Protein AF-A0A8T7LZ08-F1 (afdb_monomer)

Nearest PDB structures (foldseek):
  4ec2-assembly1_A  TM=6.869E-01  e=3.278E+00  Saccharomyces cerevisiae S288C
  4whh-assembly1_A  TM=7.067E-01  e=3.278E+00  Homo sapiens
  8y6p-assembly1_Q  TM=6.941E-01  e=5.644E+00  Drosophila melanogaster
  8ffz-assembly1_F  TM=6.408E-01  e=3.929E+00  Saccharomyces cerevisiae S288C
  3oeq-assembly1_A  TM=5.709E-01  e=3.698E+00  Saccharomyces cerevisiae

Solvent-accessible surface area (backbone atoms only — not comparable to full-atom values): 4511 Å² total; per-residue (Å²): 134,82,82,76,78,83,80,62,78,80,72,75,56,82,77,70,66,62,71,76,59,62,92,66,51,79,65,44,76,51,72,62,99,50,37,42,38,39,33,32,69,88,71,51,62,44,35,41,30,70,44,68,54,98,87,38,87,38,78,46,56,39,67,61,52,58,86,93,108

Mean predicted aligned error: 8.74 Å

Sequence (69 aa):
MSDSQNTNPAQQGCSVDWSWLEGRKIAGVWNDLNSLVITFEDGLVFKIQAANYKGDAFLMFNPYKDPAK

Foldseek 3Di:
DDPPDPPDVVVVPPDQDPCLVPPWAWPDWDDDPFKTWTATPVGDIWMWGFDDDPNHIDIDIVPSHNPVD

pLDDT: mean 84.51, std 19.57, range [41.97, 98.62]

Radius of gyration: 16.2 Å; Cα contacts (8 Å, |Δi|>4): 81; chains: 1; bounding box: 51×28×33 Å

Organism: NCBI:txid3003348

Secondary structure (DSSP, 8-state):
--------GGG-S-----GGGTTPPEEEEEE-SSEEEEEETTS-EEEEEEEEETTEEEEEEESSS-TT-

Structure (mmCIF, N/CA/C/O backbone):
data_AF-A0A8T7LZ08-F1
#
_entry.id   AF-A0A8T7LZ08-F1
#
loop_
_atom_site.group_PDB
_atom_site.id
_atom_site.type_symbol
_atom_site.label_atom_id
_atom_site.label_alt_id
_atom_site.label_comp_id
_atom_site.label_asym_id
_atom_site.label_entity_id
_atom_site.label_seq_id
_atom_site.pdbx_PDB_ins_code
_atom_site.Cartn_x
_atom_site.Cartn_y
_atom_site.Cartn_z
_atom_site.occupancy
_atom_site.B_iso_or_equiv
_atom_site.auth_seq_id
_atom_site.auth_comp_id
_atom_site.auth_asym_id
_atom_site.auth_atom_id
_atom_site.pdbx_PDB_model_num
ATOM 1 N N . MET A 1 1 ? 40.005 12.161 3.920 1.00 41.97 1 MET A 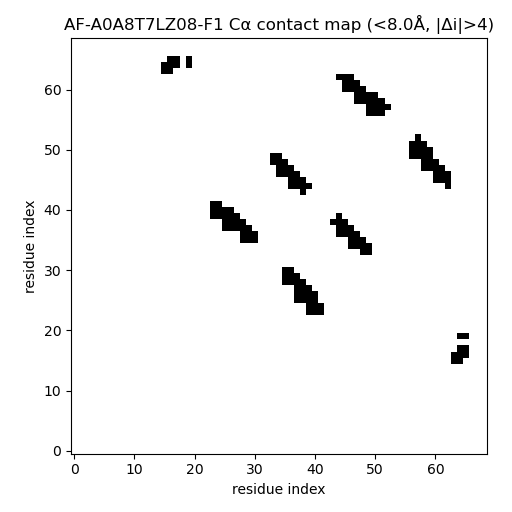N 1
ATOM 2 C CA . MET A 1 1 ? 39.278 11.442 2.857 1.00 41.97 1 MET A CA 1
ATOM 3 C C . MET A 1 1 ? 37.944 12.145 2.741 1.00 41.97 1 MET A C 1
ATOM 5 O O . MET A 1 1 ? 37.184 12.106 3.694 1.00 41.97 1 MET A O 1
ATOM 9 N N . SER A 1 2 ? 37.767 12.944 1.690 1.00 43.38 2 SER A N 1
ATOM 10 C CA . SER A 1 2 ? 36.538 13.709 1.473 1.00 43.38 2 SER A CA 1
ATOM 11 C C . SER A 1 2 ? 35.508 12.781 0.851 1.00 43.38 2 SER A C 1
ATOM 13 O O . SER A 1 2 ? 35.703 12.328 -0.278 1.00 43.38 2 SER A O 1
ATOM 15 N N . ASP A 1 3 ? 34.445 12.485 1.591 1.00 44.22 3 ASP A N 1
ATOM 16 C CA . ASP A 1 3 ? 33.297 11.761 1.065 1.00 44.22 3 ASP A CA 1
ATOM 17 C C . ASP A 1 3 ? 32.689 12.580 -0.074 1.00 44.22 3 ASP A C 1
ATOM 19 O O . ASP A 1 3 ? 32.186 13.690 0.107 1.00 44.22 3 ASP A O 1
ATOM 23 N N . SER A 1 4 ? 32.809 12.045 -1.286 1.00 48.34 4 SER A N 1
ATOM 24 C CA . SER A 1 4 ? 32.162 12.603 -2.463 1.00 48.34 4 SER A CA 1
ATOM 25 C C . SER A 1 4 ? 30.659 12.435 -2.286 1.00 48.34 4 SER A C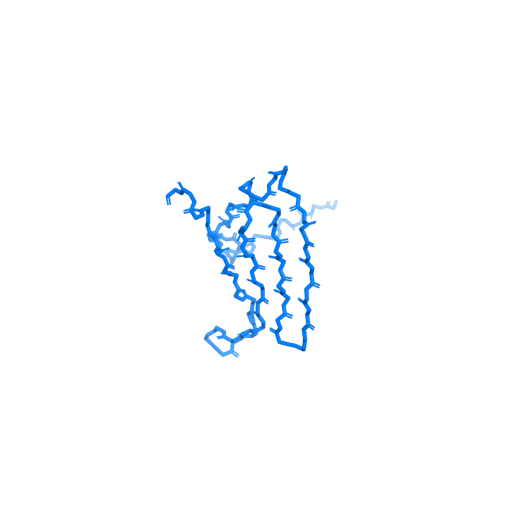 1
ATOM 27 O O . SER A 1 4 ? 30.141 11.320 -2.313 1.00 48.34 4 SER A O 1
ATOM 29 N N . GLN A 1 5 ? 29.965 13.553 -2.082 1.00 48.00 5 GLN A N 1
ATOM 30 C CA . GLN A 1 5 ? 28.515 13.610 -2.168 1.00 48.00 5 GLN A CA 1
ATOM 31 C C . GLN A 1 5 ? 28.108 13.112 -3.557 1.00 48.00 5 GLN A C 1
ATOM 33 O O . GLN A 1 5 ? 28.357 13.768 -4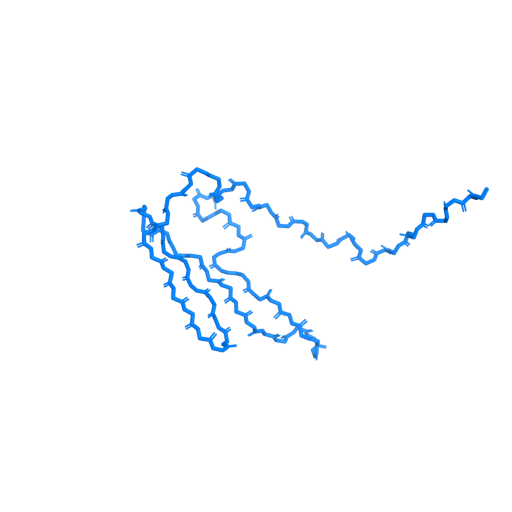.566 1.00 48.00 5 GLN A O 1
ATOM 38 N N . ASN A 1 6 ? 27.514 11.921 -3.599 1.00 45.84 6 ASN A N 1
ATOM 39 C CA . ASN A 1 6 ? 26.898 11.356 -4.788 1.00 45.84 6 ASN A CA 1
ATOM 40 C C . ASN A 1 6 ? 25.627 12.164 -5.093 1.00 45.84 6 ASN A C 1
ATOM 42 O O . ASN A 1 6 ? 24.534 11.833 -4.637 1.00 45.84 6 ASN A O 1
ATOM 46 N N . THR A 1 7 ? 25.781 13.281 -5.798 1.00 48.66 7 THR A N 1
ATOM 47 C CA . THR A 1 7 ? 24.683 14.134 -6.256 1.00 48.66 7 THR A CA 1
ATOM 48 C C . THR A 1 7 ? 24.066 13.531 -7.514 1.00 48.66 7 THR A C 1
ATOM 50 O O . THR A 1 7 ? 24.205 14.065 -8.608 1.00 48.66 7 THR A O 1
ATOM 53 N N . ASN A 1 8 ? 23.383 12.391 -7.377 1.00 47.41 8 ASN A N 1
ATOM 54 C CA . ASN A 1 8 ? 22.565 11.858 -8.461 1.00 47.41 8 ASN A CA 1
ATOM 55 C C . ASN A 1 8 ? 21.283 12.712 -8.594 1.00 47.41 8 ASN A C 1
ATOM 57 O O . ASN A 1 8 ? 20.421 12.656 -7.712 1.00 47.41 8 ASN A O 1
ATOM 61 N N . PRO A 1 9 ? 21.103 13.492 -9.678 1.00 44.56 9 PRO A N 1
ATOM 62 C CA . PRO A 1 9 ? 19.918 14.333 -9.870 1.00 44.56 9 PRO A CA 1
ATOM 63 C C . PRO A 1 9 ? 18.614 13.529 -10.044 1.00 44.56 9 PRO A C 1
ATOM 65 O O . PRO A 1 9 ? 17.532 14.110 -9.998 1.00 44.56 9 PRO A O 1
ATOM 68 N N . ALA A 1 10 ? 18.682 12.198 -10.192 1.00 43.03 10 ALA A N 1
ATOM 69 C CA . ALA A 1 10 ? 17.513 11.324 -10.316 1.00 43.03 10 ALA A CA 1
ATOM 70 C C . ALA A 1 10 ? 16.681 11.175 -9.024 1.00 43.03 10 ALA A C 1
ATOM 72 O O . ALA A 1 10 ? 15.572 10.648 -9.073 1.00 43.03 10 ALA A O 1
ATOM 73 N N . GLN A 1 11 ? 17.172 11.642 -7.871 1.00 44.97 11 GLN A N 1
ATOM 74 C CA . GLN A 1 11 ? 16.444 11.571 -6.593 1.00 44.97 11 GLN A CA 1
ATOM 75 C C . GLN A 1 11 ? 15.513 12.761 -6.321 1.00 44.97 11 GLN A C 1
ATOM 77 O O . GLN A 1 11 ? 14.915 12.826 -5.253 1.00 44.97 11 GLN A O 1
ATOM 82 N N . GLN A 1 12 ? 15.296 13.653 -7.294 1.00 44.25 12 GLN A N 1
ATOM 83 C CA . GLN A 1 12 ? 14.177 14.610 -7.261 1.00 44.25 12 GLN A CA 1
ATOM 84 C C . GLN A 1 12 ? 12.849 13.974 -7.719 1.00 44.25 12 GLN A C 1
ATOM 86 O O . GLN A 1 12 ? 11.979 14.646 -8.271 1.00 44.25 12 GLN A O 1
ATOM 91 N N . GLY A 1 13 ? 12.685 12.660 -7.534 1.00 54.44 13 GLY A N 1
ATOM 92 C CA . GLY A 1 13 ? 11.395 12.006 -7.719 1.00 54.44 13 GLY A CA 1
ATOM 93 C C . GLY A 1 13 ? 10.399 12.599 -6.731 1.00 54.44 13 GLY A C 1
ATOM 94 O O . GLY A 1 13 ? 10.734 12.752 -5.559 1.00 54.44 13 GLY A O 1
ATOM 95 N N . CYS A 1 14 ? 9.201 12.968 -7.195 1.00 64.56 14 CYS A N 1
ATOM 96 C CA . CYS A 1 14 ? 8.118 13.419 -6.325 1.00 64.56 14 CYS A CA 1
ATOM 97 C C . CYS A 1 14 ? 7.999 12.453 -5.139 1.00 64.56 14 CYS A C 1
ATOM 99 O O . CYS A 1 14 ? 7.612 11.298 -5.318 1.00 64.56 14 CYS A O 1
ATOM 101 N N . SER A 1 15 ? 8.388 12.906 -3.947 1.00 76.69 15 SER A N 1
ATOM 102 C CA . SER A 1 15 ? 8.300 12.091 -2.745 1.00 76.69 15 SER A CA 1
ATOM 103 C C . SER A 1 15 ? 6.829 11.810 -2.489 1.00 76.69 15 SER A C 1
ATOM 105 O O . SER A 1 15 ? 6.037 12.743 -2.336 1.00 76.69 15 SER A O 1
ATOM 107 N N . VAL A 1 16 ? 6.459 10.536 -2.474 1.00 83.50 16 VAL A N 1
ATOM 108 C CA . VAL A 1 16 ? 5.108 10.148 -2.089 1.00 83.50 16 VAL A CA 1
ATOM 109 C C . VAL A 1 16 ? 4.963 10.354 -0.584 1.00 83.50 16 VAL A C 1
ATOM 111 O O . VAL A 1 16 ? 5.787 9.872 0.192 1.00 83.50 16 VAL A O 1
ATOM 114 N N . ASP A 1 17 ? 3.929 11.089 -0.181 1.00 89.25 17 ASP A N 1
ATOM 115 C CA . ASP A 1 17 ? 3.558 11.227 1.223 1.00 89.25 17 ASP A CA 1
ATOM 116 C C . ASP A 1 17 ? 2.844 9.952 1.687 1.00 89.25 17 ASP A C 1
ATOM 118 O O . ASP A 1 17 ? 1.756 9.624 1.210 1.00 89.25 17 ASP A O 1
ATOM 122 N N . TRP A 1 18 ? 3.473 9.242 2.620 1.00 92.38 18 TRP A N 1
ATOM 123 C CA . TRP A 1 18 ? 2.950 8.019 3.229 1.00 92.38 18 TRP A CA 1
ATOM 124 C C . TRP A 1 18 ? 2.387 8.24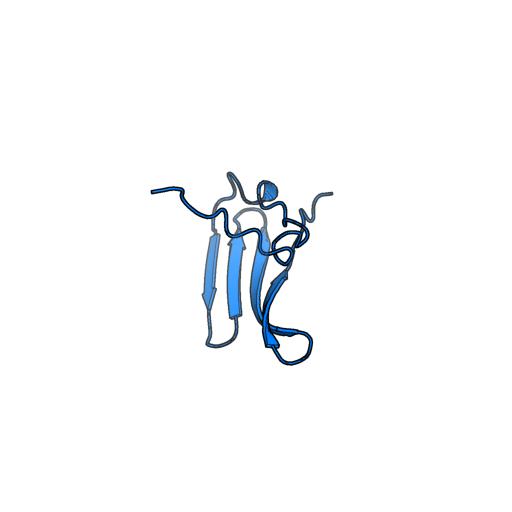0 4.636 1.00 92.38 18 TRP A C 1
ATOM 126 O O . TRP A 1 18 ? 1.925 7.281 5.249 1.00 92.38 18 TRP A O 1
ATOM 136 N N . SER A 1 19 ? 2.400 9.473 5.158 1.00 93.56 19 SER A N 1
ATOM 137 C CA . SER A 1 19 ? 1.926 9.777 6.519 1.00 93.56 19 SER A CA 1
ATOM 138 C C . SER A 1 19 ? 0.468 9.371 6.744 1.00 93.56 19 SER A C 1
ATOM 140 O O . SER A 1 19 ? 0.090 8.996 7.847 1.00 93.56 19 SER A O 1
ATOM 142 N N . TRP A 1 20 ? -0.345 9.340 5.684 1.00 92.69 20 TRP A N 1
ATOM 143 C CA . TRP A 1 20 ? -1.738 8.900 5.753 1.00 92.69 20 TRP A CA 1
ATOM 144 C C . TRP A 1 20 ? -1.909 7.421 6.127 1.00 92.69 20 TRP A C 1
ATOM 146 O O . TRP A 1 20 ? -3.019 7.029 6.477 1.00 92.69 20 TRP A O 1
ATOM 156 N N . LEU A 1 21 ? -0.856 6.598 6.062 1.00 94.81 21 LEU A N 1
ATOM 157 C CA . LEU A 1 21 ? -0.865 5.208 6.534 1.00 94.81 21 LEU A CA 1
ATOM 158 C C . LEU A 1 21 ? -0.648 5.088 8.050 1.00 94.81 21 LEU A C 1
ATOM 160 O O . LEU A 1 21 ? -0.951 4.044 8.630 1.00 94.81 21 LEU A O 1
ATOM 164 N N . GLU A 1 22 ? -0.111 6.123 8.696 1.00 94.31 22 GLU A N 1
ATOM 165 C CA . GLU A 1 22 ? 0.235 6.098 10.115 1.00 94.31 22 GLU A CA 1
ATOM 166 C C . GLU A 1 22 ? -1.005 5.891 10.997 1.00 94.31 22 GLU A C 1
ATOM 168 O O . GLU A 1 22 ? -2.079 6.439 10.752 1.00 94.31 22 GLU A O 1
ATOM 173 N N . GLY A 1 23 ? -0.869 5.052 12.027 1.00 95.12 23 GLY A N 1
ATOM 174 C CA . GLY A 1 23 ? -1.947 4.757 12.974 1.00 95.12 23 GLY A CA 1
ATOM 175 C C . GLY A 1 23 ? -3.068 3.861 12.434 1.00 95.12 23 GLY A C 1
ATOM 176 O O . GLY A 1 23 ? -3.913 3.420 13.217 1.00 95.12 23 GLY A O 1
ATOM 177 N N . ARG A 1 24 ? -3.075 3.530 11.134 1.00 95.94 24 ARG A N 1
ATOM 178 C CA . ARG A 1 24 ? -4.048 2.589 10.568 1.00 95.94 24 ARG A CA 1
ATOM 179 C C . ARG A 1 24 ? -3.766 1.167 11.039 1.00 95.94 24 ARG A C 1
ATOM 181 O O . ARG A 1 24 ? -2.624 0.712 11.074 1.00 95.94 24 ARG A O 1
ATOM 188 N N . LYS A 1 25 ? -4.834 0.441 11.359 1.00 98.19 25 LYS A N 1
ATOM 189 C CA . LYS A 1 25 ? -4.773 -0.965 11.772 1.00 98.19 25 LYS A CA 1
ATOM 190 C C . LYS A 1 25 ? -5.036 -1.880 10.589 1.00 98.19 25 LYS A C 1
ATOM 192 O O . LYS A 1 25 ? -5.960 -1.638 9.817 1.00 98.19 25 LYS A O 1
ATOM 197 N N . ILE A 1 26 ? -4.227 -2.924 10.452 1.00 98.06 26 ILE A N 1
ATOM 198 C CA . ILE A 1 26 ? -4.339 -3.897 9.364 1.00 98.06 26 ILE A CA 1
ATOM 199 C C . ILE A 1 26 ? -5.410 -4.929 9.726 1.00 98.06 26 ILE A C 1
ATOM 201 O O . ILE A 1 26 ? -5.276 -5.629 10.725 1.00 98.06 26 ILE A O 1
ATOM 205 N N . ALA A 1 27 ? -6.433 -5.049 8.883 1.00 98.62 27 ALA A N 1
ATOM 206 C CA . ALA A 1 27 ? -7.460 -6.083 8.975 1.00 98.62 27 ALA A CA 1
ATOM 207 C C . ALA A 1 27 ? -7.066 -7.363 8.221 1.00 98.62 27 ALA A C 1
ATOM 209 O O . ALA A 1 27 ? -7.447 -8.463 8.616 1.00 98.62 27 ALA A O 1
ATOM 210 N N . GLY A 1 28 ? -6.300 -7.240 7.134 1.00 98.56 28 GLY A N 1
ATOM 211 C CA . GLY A 1 28 ? -5.872 -8.390 6.348 1.00 98.56 28 GLY A CA 1
ATOM 212 C C . GLY A 1 28 ? -4.758 -8.068 5.365 1.00 98.56 28 GLY A C 1
ATOM 213 O O . GLY A 1 28 ? -4.612 -6.934 4.908 1.00 98.56 28 GLY A O 1
ATOM 214 N N . VAL A 1 29 ? -3.984 -9.097 5.029 1.00 98.31 29 VAL A N 1
ATOM 215 C CA . VAL A 1 29 ? -2.924 -9.034 4.022 1.00 98.31 29 VAL A CA 1
ATOM 216 C C . VAL A 1 29 ? -3.090 -10.213 3.075 1.00 98.31 29 VAL A C 1
ATOM 218 O O . VAL A 1 29 ? -3.284 -11.346 3.512 1.00 98.31 29 VAL A O 1
ATO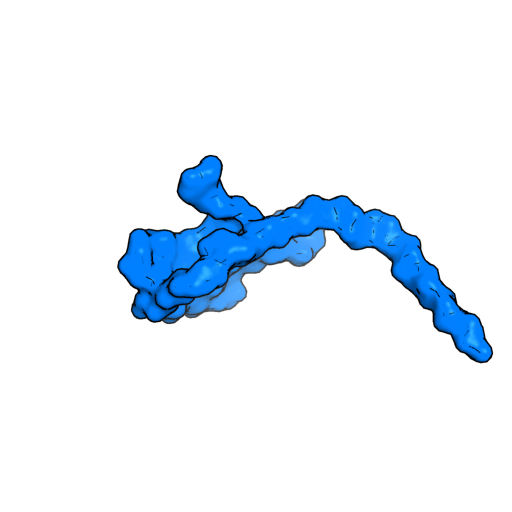M 221 N N . TRP A 1 30 ? -3.006 -9.943 1.779 1.00 98.25 30 TRP A N 1
ATOM 222 C CA . TRP A 1 30 ? -2.990 -10.953 0.730 1.00 98.25 30 TRP A CA 1
ATOM 223 C C . TRP A 1 30 ? -1.894 -10.623 -0.274 1.00 98.25 30 TRP A C 1
ATOM 225 O O . TRP A 1 30 ? -1.660 -9.453 -0.576 1.00 98.25 30 TRP A O 1
ATOM 235 N N . ASN A 1 31 ? -1.231 -11.639 -0.815 1.00 98.12 31 ASN A N 1
ATOM 236 C CA . ASN A 1 31 ? -0.250 -11.435 -1.867 1.00 98.12 31 ASN A CA 1
ATOM 237 C C . ASN A 1 31 ? -0.251 -12.570 -2.891 1.00 98.12 31 ASN A C 1
ATOM 239 O O . ASN A 1 31 ? -0.615 -13.708 -2.594 1.00 98.12 31 ASN A O 1
ATOM 243 N N . ASP A 1 32 ? 0.232 -12.241 -4.083 1.00 97.00 32 ASP A N 1
ATOM 244 C CA . ASP A 1 32 ? 0.637 -13.181 -5.120 1.00 97.00 32 ASP A CA 1
ATOM 245 C C . ASP A 1 32 ? 2.001 -12.756 -5.703 1.00 97.00 32 ASP A C 1
ATOM 247 O O . ASP A 1 32 ? 2.729 -11.969 -5.093 1.00 97.00 32 ASP A O 1
ATOM 251 N N . LEU A 1 33 ? 2.381 -13.303 -6.863 1.00 95.38 33 LEU A N 1
ATOM 252 C CA . LEU A 1 33 ? 3.642 -12.952 -7.530 1.00 95.38 33 LEU A CA 1
ATOM 253 C C . LEU A 1 33 ? 3.680 -11.510 -8.063 1.00 95.38 33 LEU A C 1
ATOM 255 O O . LEU A 1 33 ? 4.762 -10.978 -8.293 1.00 95.38 33 LEU A O 1
ATOM 259 N N . ASN A 1 34 ? 2.524 -10.884 -8.276 1.00 96.44 34 ASN A N 1
ATOM 260 C CA . ASN A 1 34 ? 2.395 -9.589 -8.941 1.00 96.44 34 ASN A CA 1
ATOM 261 C C . ASN A 1 34 ? 1.896 -8.479 -8.010 1.00 96.44 34 ASN A C 1
ATOM 263 O O . ASN A 1 34 ? 2.021 -7.303 -8.353 1.00 96.44 34 ASN A O 1
ATOM 267 N N . SER A 1 35 ? 1.282 -8.820 -6.878 1.00 97.56 35 SER A N 1
ATOM 268 C CA . SER A 1 35 ? 0.564 -7.888 -6.018 1.00 97.56 35 SER A CA 1
ATOM 269 C C . SER A 1 35 ? 0.744 -8.204 -4.537 1.00 97.56 35 SER A C 1
ATOM 271 O O . SER A 1 35 ? 0.686 -9.355 -4.114 1.00 97.56 35 SER A O 1
ATOM 273 N N . LEU A 1 36 ? 0.839 -7.144 -3.740 1.00 98.31 36 LEU A N 1
ATOM 274 C CA . LEU A 1 36 ? 0.592 -7.144 -2.303 1.00 98.31 36 LEU A CA 1
ATOM 275 C C . LEU A 1 36 ? -0.629 -6.260 -2.040 1.00 98.31 36 LEU A C 1
ATOM 277 O O . LEU A 1 36 ? -0.685 -5.121 -2.499 1.00 98.31 36 LEU A O 1
ATOM 281 N N . VAL A 1 37 ? -1.607 -6.781 -1.311 1.00 98.50 37 VAL A N 1
ATOM 282 C CA . VAL A 1 37 ? -2.841 -6.089 -0.939 1.00 98.50 37 VAL A CA 1
ATOM 283 C C . VAL A 1 37 ? -2.937 -6.060 0.580 1.00 98.50 37 VAL A C 1
ATOM 285 O O . VAL A 1 37 ? -2.916 -7.103 1.231 1.00 98.50 37 VAL A O 1
ATOM 288 N N . ILE A 1 38 ? -3.073 -4.862 1.137 1.00 98.50 38 ILE A N 1
ATOM 289 C CA . ILE A 1 38 ? -3.278 -4.606 2.560 1.00 98.50 38 ILE A CA 1
ATOM 290 C C . ILE A 1 38 ? -4.668 -3.999 2.715 1.00 98.50 38 ILE A C 1
ATOM 292 O O . ILE A 1 38 ? -4.973 -2.975 2.111 1.00 98.50 38 ILE A O 1
ATOM 296 N N . THR A 1 39 ? -5.514 -4.637 3.513 1.00 98.50 39 THR A N 1
ATOM 297 C CA . THR A 1 39 ? -6.830 -4.115 3.894 1.00 98.50 39 THR A CA 1
ATOM 298 C C . THR A 1 39 ? -6.748 -3.605 5.325 1.00 98.50 39 THR A C 1
ATOM 300 O O . THR A 1 39 ? -6.272 -4.327 6.204 1.00 98.50 39 THR A O 1
ATOM 303 N N . PHE A 1 40 ? -7.192 -2.377 5.567 1.00 98.06 40 PHE A N 1
ATOM 304 C CA . PHE A 1 40 ? -7.227 -1.745 6.884 1.00 98.06 40 PHE A CA 1
ATOM 305 C C . PHE A 1 40 ? -8.603 -1.904 7.550 1.00 98.06 40 PHE A C 1
ATOM 307 O O . PHE A 1 40 ? -9.606 -2.136 6.877 1.00 98.06 40 PHE A O 1
ATOM 314 N N . GLU A 1 41 ? -8.657 -1.782 8.879 1.00 98.19 41 GLU A N 1
ATOM 315 C CA . GLU A 1 41 ? -9.897 -1.911 9.668 1.00 98.19 41 GLU A CA 1
ATOM 316 C C . GLU A 1 41 ? -10.962 -0.867 9.305 1.00 98.19 41 GLU A C 1
ATOM 318 O O . GLU A 1 41 ? -12.152 -1.126 9.459 1.00 98.19 41 GLU A O 1
ATOM 323 N N . ASP A 1 42 ? -10.556 0.292 8.787 1.00 94.88 42 ASP A N 1
ATOM 324 C CA . ASP A 1 42 ? -11.471 1.335 8.318 1.00 94.88 42 ASP A CA 1
ATOM 325 C C . ASP A 1 42 ? -11.973 1.115 6.880 1.00 94.88 42 ASP A C 1
ATOM 327 O O . ASP A 1 42 ? -12.641 1.976 6.309 1.00 94.88 42 ASP A O 1
ATOM 331 N N . GLY A 1 43 ? -11.672 -0.047 6.295 1.00 95.81 43 GLY A N 1
ATOM 332 C CA . GLY A 1 43 ? -12.104 -0.443 4.959 1.00 95.81 43 GLY A CA 1
ATOM 333 C C . GLY A 1 43 ? -11.204 0.059 3.832 1.00 95.81 43 GLY A C 1
ATOM 334 O O . GLY A 1 43 ? -11.450 -0.287 2.674 1.00 95.81 43 GLY A O 1
ATOM 335 N N . LEU A 1 44 ? -10.150 0.832 4.126 1.00 96.44 44 LEU A N 1
ATOM 336 C CA . LEU A 1 44 ? -9.201 1.242 3.097 1.00 96.44 44 LEU A CA 1
ATOM 337 C C . LEU A 1 44 ? -8.392 0.041 2.587 1.00 96.44 44 LEU A C 1
ATOM 339 O O . LEU A 1 44 ? -7.938 -0.800 3.360 1.00 96.44 44 LEU A O 1
ATOM 343 N N . VAL A 1 45 ? -8.161 -0.007 1.275 1.00 97.62 45 VAL A N 1
ATOM 344 C CA . VAL A 1 45 ? -7.307 -1.009 0.633 1.00 97.62 45 VAL A CA 1
ATOM 345 C C . VAL A 1 45 ? -6.099 -0.318 0.015 1.00 97.62 45 VAL A C 1
ATOM 347 O O . VAL A 1 45 ? -6.248 0.556 -0.837 1.00 97.62 45 VAL A O 1
ATOM 350 N N . PHE A 1 46 ? -4.904 -0.731 0.427 1.00 97.81 46 PHE A N 1
ATOM 351 C CA . PHE A 1 46 ? -3.636 -0.311 -0.154 1.00 97.81 46 PHE A CA 1
ATOM 352 C C . PHE A 1 46 ? -3.003 -1.463 -0.928 1.00 97.81 46 PHE A C 1
ATOM 354 O O . PHE A 1 46 ? -2.760 -2.544 -0.394 1.00 97.81 46 PHE A O 1
ATOM 361 N N . LYS A 1 47 ? -2.748 -1.230 -2.210 1.00 98.12 47 LYS A N 1
ATOM 362 C CA . LYS A 1 47 ? -2.237 -2.211 -3.156 1.00 98.12 47 LYS A CA 1
ATOM 363 C C . LYS A 1 47 ? -0.893 -1.763 -3.712 1.00 98.12 47 LYS A C 1
ATOM 365 O O . LYS A 1 47 ? -0.764 -0.655 -4.227 1.00 98.12 47 LYS A O 1
ATOM 370 N N . ILE A 1 48 ? 0.073 -2.669 -3.670 1.00 97.56 48 ILE A N 1
ATOM 371 C CA . ILE A 1 48 ? 1.378 -2.546 -4.317 1.00 97.56 48 ILE A CA 1
ATOM 372 C C . ILE A 1 48 ? 1.417 -3.567 -5.450 1.00 97.56 48 ILE A C 1
ATOM 374 O O . ILE A 1 48 ? 1.068 -4.727 -5.234 1.00 97.56 48 ILE A O 1
ATOM 378 N N . GLN A 1 49 ? 1.807 -3.157 -6.654 1.00 97.50 49 GLN A N 1
ATOM 379 C CA . GLN A 1 49 ? 1.867 -4.040 -7.820 1.00 97.50 49 GLN A CA 1
ATOM 380 C C . GLN A 1 49 ? 3.196 -3.913 -8.550 1.00 97.50 49 GLN A C 1
ATOM 382 O O . GLN A 1 49 ? 3.663 -2.801 -8.802 1.00 97.50 49 GLN A O 1
ATOM 387 N N . ALA A 1 50 ? 3.758 -5.050 -8.951 1.00 95.88 50 ALA A N 1
ATOM 388 C CA . ALA A 1 50 ? 4.832 -5.079 -9.930 1.00 95.88 50 ALA A CA 1
ATOM 389 C C . ALA A 1 50 ? 4.293 -4.598 -11.287 1.00 95.88 50 ALA A C 1
ATOM 391 O O . ALA A 1 50 ? 3.251 -5.056 -11.761 1.00 95.88 50 ALA A O 1
ATOM 392 N N . ALA A 1 51 ? 4.990 -3.647 -11.895 1.00 93.62 51 ALA A N 1
ATOM 393 C CA . ALA A 1 51 ? 4.638 -3.034 -13.166 1.00 93.62 51 ALA A CA 1
ATOM 394 C C . ALA A 1 51 ? 5.909 -2.679 -13.950 1.00 93.62 51 ALA A C 1
ATOM 396 O O . ALA A 1 51 ? 7.021 -2.797 -13.442 1.00 93.62 51 ALA A O 1
ATOM 397 N N . ASN A 1 52 ? 5.732 -2.203 -15.181 1.00 94.44 52 ASN A N 1
ATOM 398 C CA . ASN A 1 52 ? 6.806 -1.597 -15.961 1.00 94.44 52 ASN A CA 1
ATOM 399 C C . ASN A 1 52 ? 6.456 -0.134 -16.249 1.00 94.44 52 ASN A C 1
ATOM 401 O O . ASN A 1 52 ? 5.341 0.161 -16.684 1.00 94.44 52 ASN A O 1
ATOM 405 N N . TYR A 1 53 ? 7.404 0.779 -16.051 1.00 87.75 53 TYR A N 1
ATOM 406 C CA . TYR A 1 53 ? 7.283 2.188 -16.412 1.00 87.75 53 TYR A CA 1
ATOM 407 C C . TYR A 1 53 ? 8.402 2.559 -17.382 1.00 87.75 53 TYR A C 1
ATOM 409 O O . TYR A 1 53 ? 9.578 2.440 -17.062 1.00 87.75 53 TYR A O 1
ATOM 417 N N . LYS A 1 54 ? 8.029 2.984 -18.596 1.00 92.94 54 LYS A N 1
ATOM 418 C CA . LYS A 1 54 ? 8.970 3.302 -19.690 1.00 92.94 54 LYS A CA 1
ATOM 419 C C . LYS A 1 54 ? 9.961 2.172 -20.031 1.00 92.94 54 LYS A C 1
ATOM 421 O O . LYS A 1 54 ? 11.052 2.438 -20.514 1.00 92.94 54 LYS A O 1
ATOM 426 N N . GLY A 1 55 ? 9.539 0.921 -19.841 1.00 93.06 55 GLY A N 1
ATOM 427 C CA . GLY A 1 55 ? 10.353 -0.269 -20.114 1.00 93.06 55 GLY A CA 1
ATOM 428 C C . GLY A 1 55 ? 11.151 -0.775 -18.913 1.00 93.06 55 GLY A C 1
ATOM 429 O O . GLY A 1 55 ? 11.619 -1.908 -18.959 1.00 93.06 55 GLY A O 1
ATOM 430 N N . ASP A 1 56 ? 11.221 -0.000 -17.830 1.00 92.75 56 ASP A N 1
ATOM 431 C CA . ASP A 1 56 ? 11.925 -0.376 -16.607 1.00 92.75 56 ASP A CA 1
ATOM 432 C C . ASP A 1 56 ? 10.970 -0.944 -15.557 1.00 92.75 56 ASP A C 1
ATOM 434 O O . ASP A 1 56 ? 9.805 -0.544 -15.471 1.00 92.75 56 ASP A O 1
ATOM 438 N N . ALA A 1 57 ? 11.476 -1.863 -14.733 1.00 92.19 57 ALA A N 1
ATOM 439 C CA . ALA A 1 57 ? 10.724 -2.415 -13.614 1.00 92.19 57 ALA A CA 1
ATOM 440 C C . ALA A 1 57 ? 10.323 -1.305 -12.630 1.00 92.19 57 ALA A C 1
ATOM 442 O O . ALA A 1 57 ? 11.130 -0.455 -12.248 1.00 92.19 57 ALA A O 1
ATOM 443 N N . PHE A 1 58 ? 9.065 -1.326 -12.205 1.00 91.31 58 PHE A N 1
ATOM 444 C CA . PHE A 1 58 ? 8.459 -0.293 -11.379 1.00 91.31 58 PHE A CA 1
ATOM 445 C C . PHE A 1 58 ? 7.478 -0.902 -10.374 1.00 91.31 58 PHE A C 1
ATOM 447 O O . PHE A 1 58 ? 6.844 -1.922 -10.640 1.00 91.31 58 PHE A O 1
ATOM 454 N N . LEU A 1 59 ? 7.317 -0.255 -9.220 1.00 92.31 59 LEU A N 1
ATOM 455 C CA . LEU A 1 59 ? 6.252 -0.581 -8.274 1.00 92.31 59 LEU A CA 1
ATOM 456 C C . LEU A 1 59 ? 5.157 0.472 -8.364 1.00 92.31 59 LEU A C 1
ATOM 458 O O . LEU A 1 59 ? 5.380 1.645 -8.075 1.00 92.31 59 LEU A O 1
ATOM 462 N N . MET A 1 60 ? 3.964 0.037 -8.749 1.00 93.94 60 MET A N 1
ATOM 463 C CA . MET A 1 60 ? 2.773 0.871 -8.734 1.00 93.94 60 MET A CA 1
ATOM 464 C C . MET A 1 60 ? 2.089 0.774 -7.371 1.00 93.94 60 MET A C 1
ATOM 466 O O . MET A 1 60 ? 1.867 -0.323 -6.860 1.00 93.94 60 MET A O 1
ATOM 470 N N . PHE A 1 61 ? 1.704 1.921 -6.820 1.00 94.44 61 PHE A N 1
ATOM 471 C CA . PHE A 1 61 ? 1.006 2.028 -5.543 1.00 94.44 61 PHE A CA 1
ATOM 472 C C . PHE A 1 61 ? -0.404 2.575 -5.762 1.00 94.44 61 PHE A C 1
ATOM 474 O O . PHE A 1 61 ? -0.582 3.566 -6.472 1.00 94.44 61 PHE A O 1
ATOM 481 N N . ASN A 1 62 ? -1.407 1.945 -5.157 1.00 94.69 62 ASN A N 1
ATOM 482 C CA . ASN A 1 62 ? -2.790 2.401 -5.211 1.00 94.69 62 ASN A CA 1
ATOM 483 C C . ASN A 1 62 ? -3.482 2.233 -3.842 1.00 94.69 62 ASN A C 1
ATOM 485 O O . ASN A 1 62 ? -3.635 1.098 -3.397 1.00 94.69 62 ASN A O 1
ATOM 489 N N . PRO A 1 63 ? -3.931 3.315 -3.190 1.00 95.06 63 PRO A N 1
ATOM 490 C CA . PRO A 1 63 ? -3.698 4.699 -3.587 1.00 95.06 63 PRO A CA 1
ATOM 491 C C . PRO A 1 63 ? -2.235 5.115 -3.333 1.00 95.06 63 PRO A C 1
ATOM 493 O O . PRO A 1 63 ? -1.582 4.609 -2.424 1.00 95.06 63 PRO A O 1
ATOM 496 N N . TYR A 1 64 ? -1.711 6.034 -4.151 1.00 92.00 64 TYR A N 1
ATOM 497 C CA . TYR A 1 64 ? -0.384 6.647 -3.951 1.00 92.00 64 TYR A CA 1
ATOM 498 C C . TYR A 1 64 ? -0.459 7.980 -3.189 1.00 92.00 64 TYR A C 1
ATOM 500 O O . TYR A 1 64 ? 0.554 8.623 -2.960 1.00 92.00 64 TYR A O 1
ATOM 508 N N . LYS A 1 65 ? -1.658 8.439 -2.835 1.00 92.50 65 LYS A N 1
ATOM 509 C CA . LYS A 1 65 ? -1.912 9.649 -2.049 1.00 92.50 65 LYS A CA 1
ATOM 510 C C . LYS A 1 65 ? -3.069 9.376 -1.102 1.00 92.50 65 LYS A C 1
ATOM 512 O O . LYS A 1 65 ? -3.841 8.457 -1.360 1.00 92.50 65 LYS A O 1
ATOM 517 N N . ASP A 1 66 ? -3.200 10.181 -0.058 1.00 91.81 66 ASP A N 1
ATOM 518 C CA . ASP A 1 66 ? -4.308 10.060 0.886 1.00 91.81 66 ASP A CA 1
ATOM 519 C C . ASP A 1 66 ? -5.662 10.131 0.148 1.00 91.81 66 ASP A C 1
ATOM 521 O O . ASP A 1 66 ? -5.959 11.157 -0.468 1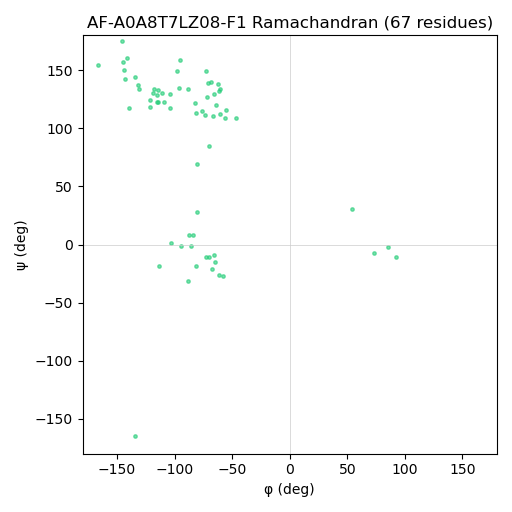.00 91.81 66 ASP A O 1
ATOM 525 N N . PRO A 1 67 ? -6.478 9.063 0.160 1.00 90.00 6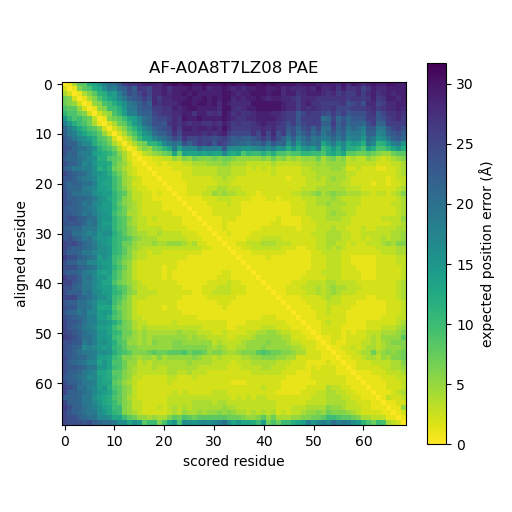7 PRO A N 1
ATOM 526 C CA . PRO A 1 67 ? -7.773 9.059 -0.514 1.00 90.00 67 PRO A CA 1
ATOM 527 C C . PRO A 1 67 ? -8.832 9.917 0.196 1.00 90.00 67 PRO A C 1
ATOM 529 O O . PRO A 1 67 ? -9.892 10.146 -0.381 1.00 90.00 67 PRO A O 1
ATOM 532 N N . ALA A 1 68 ? -8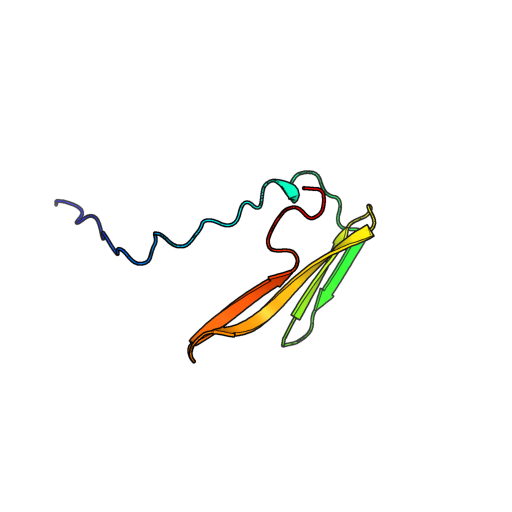.573 10.390 1.420 1.00 81.94 68 ALA A N 1
ATOM 533 C CA . ALA A 1 68 ? -9.464 11.295 2.146 1.00 81.94 68 ALA A CA 1
ATOM 534 C C . ALA A 1 68 ? -9.250 12.787 1.805 1.00 81.94 68 ALA A C 1
ATOM 536 O O . ALA A 1 68 ? -9.952 13.634 2.362 1.00 81.94 68 ALA A O 1
ATOM 537 N N . LYS A 1 69 ? -8.293 13.114 0.923 1.00 66.56 69 LYS A N 1
ATOM 538 C CA . LYS A 1 69 ? -7.938 14.486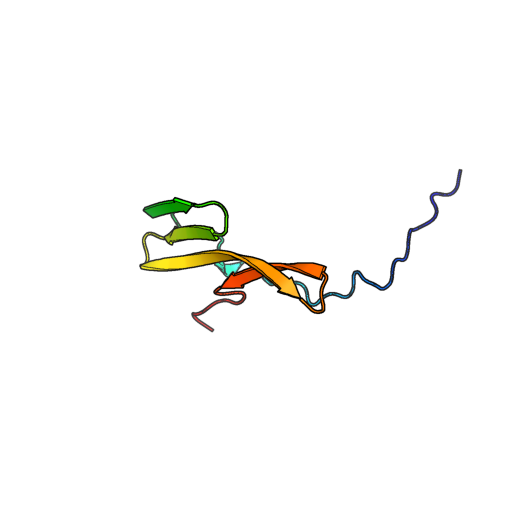 0.519 1.00 66.56 69 LYS A CA 1
ATOM 539 C C . LYS A 1 69 ? -8.233 14.781 -0.951 1.00 66.56 69 LYS A C 1
ATOM 541 O O . LYS A 1 69 ? -8.055 13.884 -1.808 1.00 66.56 69 LYS A O 1
#